Protein AF-A0A352CP64-F1 (afdb_monomer_lite)

Secondary structure (DSSP, 8-state):
-------------PPPTT--HHHIIIIISHHHHHHHHTTHHHHHHHTTS--S-----SS---SS------HHHHHHHHHHHTSTT--TTHHHHHHHTT--SHHHHHHHHHH--GGGHHHHHHHHHHHHHHHTT-THHHHHHHHTTHHHHHHHHHHHHHHHHHHHHHHHHHS--

Radius of gyration: 19.85 Å; chains: 1; bounding box: 76×29×59 Å

Foldseek 3Di:
DDDDPPPPPPPDDPDDPDDDLLCCLAPQCVVVLVQLLVCLVVLVVQAQPQQFDPPPDPDDDDVDDDGDHDPSLVVNLVSNVPGPLADPVLVVVCVVQVPDDPVSLVVCLVPDDSVCSNVLSSLVNCLSVVCVVVVVSSSVCSHNSVSNSSSVSSVVNSVVSVVVVVVCVVPPD

Structure (mmCIF, N/CA/C/O backbone):
data_AF-A0A352CP64-F1
#
_entry.id   AF-A0A352CP64-F1
#
loop_
_atom_site.group_PDB
_atom_site.id
_atom_site.type_symbol
_atom_site.label_atom_id
_atom_site.label_alt_id
_atom_site.label_comp_id
_atom_site.label_asym_id
_atom_site.label_entity_id
_atom_site.label_seq_id
_atom_site.pdbx_PDB_ins_code
_atom_site.Cartn_x
_atom_site.Cartn_y
_atom_site.Cartn_z
_atom_site.occupancy
_atom_site.B_iso_or_equiv
_atom_site.auth_seq_id
_atom_site.auth_comp_id
_atom_site.auth_asym_id
_atom_site.auth_atom_id
_atom_site.pdbx_PDB_model_num
ATOM 1 N N . MET A 1 1 ? 47.331 12.715 22.520 1.00 37.03 1 MET A N 1
ATOM 2 C CA . MET A 1 1 ? 46.412 11.614 22.879 1.00 37.03 1 MET A CA 1
ATOM 3 C C . MET A 1 1 ? 45.420 11.448 21.748 1.00 37.03 1 MET A C 1
ATOM 5 O O . MET A 1 1 ? 44.603 12.331 21.543 1.00 37.03 1 MET A O 1
ATOM 9 N N . ASN A 1 2 ? 45.577 10.384 20.965 1.00 38.72 2 ASN A N 1
ATOM 10 C CA . ASN A 1 2 ? 44.711 10.060 19.838 1.00 38.72 2 ASN A CA 1
ATOM 11 C C . ASN A 1 2 ? 43.813 8.905 20.298 1.00 38.72 2 ASN A C 1
ATOM 13 O O . ASN A 1 2 ? 44.332 7.833 20.597 1.00 38.72 2 ASN A O 1
ATOM 17 N N . CYS A 1 3 ? 42.512 9.149 20.452 1.00 30.36 3 CYS A N 1
ATOM 18 C CA . CYS A 1 3 ? 41.539 8.130 20.841 1.00 30.36 3 CYS A CA 1
ATOM 19 C C . CYS A 1 3 ? 40.663 7.844 19.611 1.00 30.36 3 CYS A C 1
ATOM 21 O O . CYS A 1 3 ? 39.996 8.771 19.141 1.00 30.36 3 CYS A O 1
ATOM 23 N N . PRO A 1 4 ? 40.698 6.630 19.033 1.00 42.88 4 PRO A N 1
ATOM 24 C CA . PRO A 1 4 ? 39.938 6.325 17.834 1.00 42.88 4 PRO A CA 1
ATOM 25 C C . PRO A 1 4 ? 38.472 6.134 18.222 1.00 42.88 4 PRO A C 1
ATOM 27 O O . PRO A 1 4 ? 38.127 5.266 19.021 1.00 42.88 4 PRO A O 1
ATOM 30 N N . ALA A 1 5 ? 37.595 6.970 17.672 1.00 37.53 5 ALA A N 1
ATOM 31 C CA . ALA A 1 5 ? 36.160 6.775 17.781 1.00 37.53 5 ALA A CA 1
ATOM 32 C C . ALA A 1 5 ? 35.744 5.611 16.868 1.00 37.53 5 ALA A C 1
ATOM 34 O O . ALA A 1 5 ? 35.370 5.817 15.715 1.00 37.53 5 ALA A O 1
ATOM 35 N N . GLU A 1 6 ? 35.785 4.387 17.392 1.00 42.53 6 GLU A N 1
ATOM 36 C CA . GLU A 1 6 ? 35.017 3.264 16.853 1.00 42.53 6 GLU A CA 1
ATOM 37 C C . GLU A 1 6 ? 33.528 3.533 17.099 1.00 42.53 6 GLU A C 1
ATOM 39 O O . GLU A 1 6 ? 32.907 3.059 18.047 1.00 42.53 6 GLU A O 1
ATOM 44 N N . ARG A 1 7 ? 32.937 4.363 16.237 1.00 33.53 7 ARG A N 1
ATOM 45 C CA . ARG A 1 7 ? 31.489 4.457 16.103 1.00 33.53 7 ARG A CA 1
ATOM 46 C C . ARG A 1 7 ? 31.099 3.449 15.032 1.00 33.53 7 ARG A C 1
ATOM 48 O O . ARG A 1 7 ? 31.146 3.755 13.844 1.00 33.53 7 ARG A O 1
ATOM 55 N N . SER A 1 8 ? 30.747 2.239 15.464 1.00 31.33 8 SER A N 1
ATOM 56 C CA . SER A 1 8 ? 30.099 1.232 14.626 1.00 31.33 8 SER A CA 1
ATOM 57 C C . SER A 1 8 ? 28.759 1.789 14.137 1.00 31.33 8 SER A C 1
ATOM 59 O O . SER A 1 8 ? 27.714 1.633 14.773 1.00 31.33 8 SER A O 1
ATOM 61 N N . VAL A 1 9 ? 28.790 2.512 13.023 1.00 34.19 9 VAL A N 1
ATOM 62 C CA . VAL A 1 9 ? 27.591 2.858 12.276 1.00 34.19 9 VAL A CA 1
ATOM 63 C C . VAL A 1 9 ? 27.233 1.605 11.494 1.00 34.19 9 VAL A C 1
ATOM 65 O O . VAL A 1 9 ? 27.799 1.338 10.438 1.00 34.19 9 VAL A O 1
ATOM 68 N N . TYR A 1 10 ? 26.321 0.808 12.050 1.00 37.84 10 TYR A N 1
ATOM 69 C CA . TYR A 1 10 ? 25.586 -0.191 11.286 1.00 37.84 10 TYR A CA 1
ATOM 70 C C . TYR A 1 10 ? 24.783 0.555 10.211 1.00 37.84 10 TYR A C 1
ATOM 72 O O . TYR A 1 10 ? 23.643 0.962 10.424 1.00 37.84 10 TYR A O 1
ATOM 80 N N . MET A 1 11 ? 25.427 0.790 9.066 1.00 34.34 11 MET A N 1
ATOM 81 C CA . MET A 1 11 ? 24.787 1.138 7.803 1.00 34.34 11 MET A CA 1
ATOM 82 C C . MET A 1 11 ? 24.040 -0.097 7.300 1.00 34.34 11 MET A C 1
ATOM 84 O O . MET A 1 11 ? 24.536 -0.846 6.463 1.00 34.34 11 MET A O 1
ATOM 88 N N . GLY A 1 12 ? 22.858 -0.337 7.862 1.00 36.91 12 GLY A N 1
ATOM 89 C CA . GLY A 1 12 ? 21.883 -1.245 7.276 1.00 36.91 12 GLY A CA 1
ATOM 90 C C . GLY A 1 12 ? 21.265 -0.585 6.046 1.00 36.91 12 GLY A C 1
ATOM 91 O O . GLY A 1 12 ? 20.404 0.276 6.190 1.00 36.91 12 GLY A O 1
ATOM 92 N N . GLU A 1 13 ? 21.753 -0.992 4.874 1.00 40.69 13 GLU A N 1
ATOM 93 C CA . GLU A 1 13 ? 21.148 -0.832 3.543 1.00 40.69 13 GLU A CA 1
ATOM 94 C C . GLU A 1 13 ? 20.937 0.615 3.059 1.00 40.69 13 GLU A C 1
ATOM 96 O O . GLU A 1 13 ? 19.824 1.120 2.905 1.00 40.69 13 GLU A O 1
ATOM 101 N N . ILE A 1 14 ? 22.051 1.265 2.708 1.00 41.00 14 ILE A N 1
ATOM 102 C CA . ILE A 1 14 ? 22.036 2.277 1.646 1.00 41.00 14 ILE A CA 1
ATOM 103 C C . ILE A 1 14 ? 21.621 1.553 0.361 1.00 41.00 14 ILE A C 1
ATOM 105 O O . ILE A 1 14 ? 22.318 0.648 -0.090 1.00 41.00 14 ILE A O 1
ATOM 109 N N . THR A 1 15 ? 20.483 1.935 -0.214 1.00 39.19 15 THR A N 1
ATOM 110 C CA . THR A 1 15 ? 20.045 1.454 -1.528 1.00 39.19 15 THR A CA 1
ATOM 111 C C . THR A 1 15 ? 21.111 1.767 -2.564 1.00 39.19 15 THR A C 1
ATOM 113 O O . THR A 1 15 ? 21.425 2.936 -2.792 1.00 39.19 15 THR A O 1
ATOM 116 N N . TYR A 1 16 ? 21.672 0.717 -3.157 1.00 42.12 16 TYR A N 1
ATOM 117 C CA . TYR A 1 16 ? 22.663 0.818 -4.212 1.00 42.12 16 TYR A CA 1
ATOM 118 C C . TYR A 1 16 ? 22.037 1.493 -5.436 1.00 42.12 16 TYR A C 1
ATOM 120 O O . TYR A 1 16 ? 21.046 1.014 -5.990 1.00 42.12 16 TYR A O 1
ATOM 128 N N . GLU A 1 17 ? 22.650 2.585 -5.893 1.00 41.34 17 GLU A N 1
ATOM 129 C CA . GLU A 1 17 ? 22.619 2.940 -7.310 1.00 41.34 17 GLU A CA 1
ATOM 130 C C . GLU A 1 17 ? 23.128 1.713 -8.088 1.00 41.34 17 GLU A C 1
ATOM 132 O O . GLU A 1 17 ? 24.327 1.443 -8.112 1.00 41.34 17 GLU A O 1
ATOM 137 N N . GLY A 1 18 ? 22.214 0.892 -8.617 1.00 48.25 18 GLY A N 1
ATOM 138 C CA . GLY A 1 18 ? 22.576 -0.359 -9.292 1.00 48.25 18 GLY A CA 1
ATOM 139 C C . GLY A 1 18 ? 21.587 -1.521 -9.175 1.00 48.25 18 GLY A C 1
ATOM 140 O O . GLY A 1 18 ? 21.790 -2.525 -9.854 1.00 48.25 18 GLY A O 1
ATOM 141 N N . GLU A 1 19 ? 20.518 -1.434 -8.375 1.00 56.19 19 GLU A N 1
ATOM 142 C CA . GLU A 1 19 ? 19.508 -2.504 -8.365 1.00 56.19 19 GLU A CA 1
ATOM 143 C C . GLU A 1 19 ? 18.635 -2.479 -9.629 1.00 56.19 19 GLU A C 1
ATOM 145 O O . GLU A 1 19 ? 18.056 -1.459 -10.012 1.00 56.19 19 GLU A O 1
ATOM 150 N N . ASN A 1 20 ? 18.506 -3.636 -10.280 1.00 76.19 20 ASN A N 1
ATOM 151 C CA . ASN A 1 20 ? 17.609 -3.797 -11.411 1.00 76.19 20 ASN A CA 1
ATOM 152 C C . ASN A 1 20 ? 16.160 -3.883 -10.905 1.00 76.19 20 ASN A C 1
ATOM 154 O O . ASN A 1 20 ? 15.676 -4.954 -10.540 1.00 76.19 20 ASN A O 1
ATOM 158 N N . TYR A 1 21 ? 15.439 -2.760 -10.917 1.00 78.88 21 TYR A N 1
ATOM 159 C CA . TYR A 1 21 ? 14.035 -2.694 -10.487 1.00 78.88 21 TYR A CA 1
ATOM 160 C C . TYR A 1 21 ? 13.128 -3.718 -11.189 1.00 78.88 21 TYR A C 1
ATOM 162 O O . TYR A 1 21 ? 12.141 -4.178 -10.611 1.00 78.88 21 TYR A O 1
ATOM 170 N N . THR A 1 22 ? 13.475 -4.126 -12.416 1.00 81.44 22 THR A N 1
ATOM 171 C CA . THR A 1 22 ? 12.746 -5.186 -13.126 1.00 81.44 22 THR A CA 1
ATOM 172 C C . THR A 1 22 ? 12.924 -6.545 -12.451 1.00 81.44 22 THR A C 1
ATOM 174 O O . THR A 1 22 ? 11.972 -7.316 -12.354 1.00 81.44 22 THR A O 1
ATOM 177 N N . GLU A 1 23 ? 14.122 -6.842 -11.950 1.00 83.06 23 GLU A N 1
ATOM 178 C CA . GLU A 1 23 ? 14.436 -8.071 -11.225 1.00 83.06 23 GLU A CA 1
ATOM 179 C C . GLU A 1 23 ? 13.793 -8.074 -9.841 1.00 83.06 23 GLU A C 1
ATOM 181 O O . GLU A 1 23 ? 13.176 -9.066 -9.461 1.00 83.06 23 GLU A O 1
ATOM 186 N N . LEU A 1 24 ? 13.815 -6.940 -9.134 1.00 85.25 24 LEU A N 1
ATOM 187 C CA . LEU A 1 24 ? 13.094 -6.797 -7.869 1.00 85.25 24 LEU A CA 1
ATOM 188 C C . LEU A 1 24 ? 11.609 -7.147 -8.028 1.00 85.25 24 LEU A C 1
ATOM 190 O O . LEU A 1 24 ? 11.085 -7.966 -7.278 1.00 85.25 24 LEU A O 1
ATOM 194 N N . LEU A 1 25 ? 10.934 -6.581 -9.031 1.00 85.31 25 LEU A N 1
ATOM 195 C CA . LEU A 1 25 ? 9.508 -6.825 -9.261 1.00 85.31 25 LEU A CA 1
ATOM 196 C C . LEU A 1 25 ? 9.199 -8.251 -9.734 1.00 85.31 25 LEU A C 1
ATOM 198 O O . LEU A 1 25 ? 8.166 -8.797 -9.356 1.00 85.31 25 LEU A O 1
ATOM 202 N N . THR A 1 26 ? 10.056 -8.850 -10.565 1.00 83.38 26 THR A N 1
ATOM 203 C CA . THR A 1 26 ? 9.774 -10.158 -11.192 1.00 83.38 26 THR A CA 1
ATOM 204 C C . THR A 1 26 ? 10.311 -11.362 -10.431 1.00 83.38 26 THR A C 1
ATOM 206 O O . THR A 1 26 ? 9.764 -12.450 -10.589 1.00 83.38 26 THR A O 1
ATOM 209 N N . VAL A 1 27 ? 11.353 -11.185 -9.620 1.00 86.75 27 VAL A N 1
ATOM 210 C CA . VAL A 1 27 ? 12.014 -12.268 -8.883 1.00 86.75 27 VAL A CA 1
ATOM 211 C C . VAL A 1 27 ? 11.726 -12.137 -7.397 1.00 86.75 27 VAL A C 1
ATOM 213 O O . VAL A 1 27 ? 11.138 -13.037 -6.808 1.00 86.75 27 VAL A O 1
ATOM 216 N N . LYS A 1 28 ? 12.090 -11.002 -6.790 1.00 89.88 28 LYS A N 1
ATOM 217 C CA . LYS A 1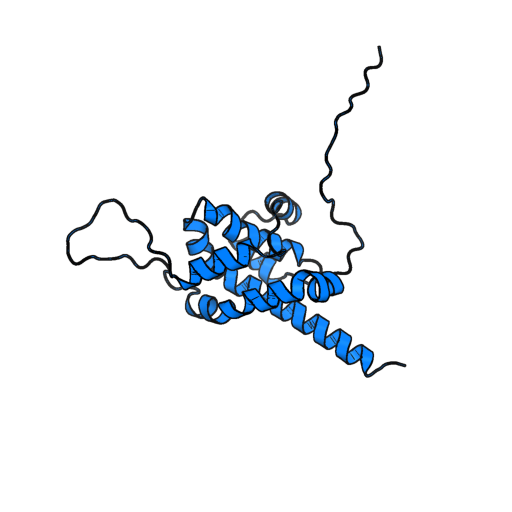 28 ? 12.013 -10.830 -5.332 1.00 89.88 28 LYS A CA 1
ATOM 218 C C . LYS A 1 28 ? 10.580 -10.636 -4.839 1.00 89.88 28 LYS A C 1
ATOM 220 O O . LYS A 1 28 ? 10.180 -11.253 -3.861 1.00 89.88 28 LYS A O 1
ATOM 225 N N . TYR A 1 29 ? 9.813 -9.785 -5.517 1.00 92.81 29 TYR A N 1
ATOM 226 C CA . TYR A 1 29 ? 8.498 -9.336 -5.053 1.00 92.81 29 TYR A CA 1
ATOM 227 C C . TYR A 1 29 ? 7.320 -9.952 -5.806 1.00 92.81 29 TYR A C 1
ATOM 229 O O . TYR A 1 29 ? 6.177 -9.707 -5.430 1.00 92.81 29 TYR A O 1
ATOM 237 N N . ALA A 1 30 ? 7.556 -10.745 -6.852 1.00 92.31 30 ALA A N 1
ATOM 238 C CA . ALA A 1 30 ? 6.487 -11.231 -7.724 1.00 92.31 30 ALA A CA 1
ATOM 239 C C . ALA A 1 30 ? 5.414 -12.026 -6.968 1.00 92.31 30 ALA A C 1
ATOM 241 O O . ALA A 1 30 ? 4.223 -11.749 -7.115 1.00 92.31 30 ALA A O 1
ATOM 242 N N . GLU A 1 31 ? 5.824 -12.988 -6.139 1.00 95.25 31 GLU A N 1
ATOM 243 C CA . GLU A 1 31 ? 4.887 -13.809 -5.367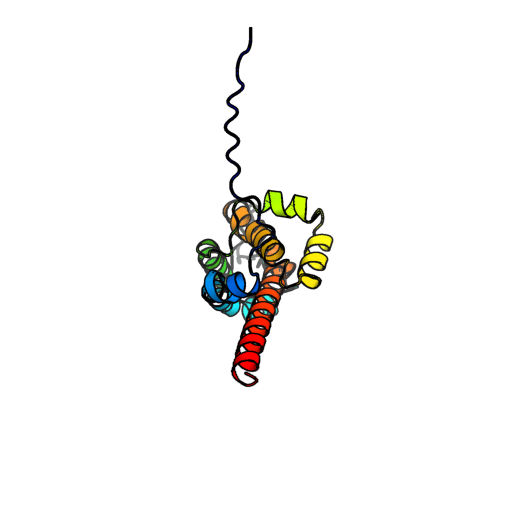 1.00 95.25 31 GLU A CA 1
ATOM 244 C C . GLU A 1 31 ? 4.079 -12.959 -4.380 1.00 95.25 31 GLU A C 1
ATOM 246 O O . GLU A 1 31 ? 2.854 -13.078 -4.317 1.00 95.25 31 GLU A O 1
ATOM 251 N N . ASP A 1 32 ? 4.744 -12.043 -3.677 1.00 96.06 32 ASP A N 1
ATOM 252 C CA . ASP A 1 32 ? 4.115 -11.149 -2.707 1.00 96.06 32 ASP A CA 1
ATOM 253 C C . ASP A 1 32 ? 3.116 -10.190 -3.370 1.00 96.06 32 ASP A C 1
ATOM 255 O O . ASP A 1 32 ? 1.994 -10.023 -2.882 1.00 96.06 32 ASP A O 1
ATOM 259 N N . ILE A 1 33 ? 3.475 -9.604 -4.519 1.00 95.50 33 ILE A N 1
ATOM 260 C CA . ILE A 1 33 ? 2.588 -8.735 -5.305 1.00 95.50 33 ILE A CA 1
ATOM 261 C C . ILE A 1 33 ? 1.346 -9.517 -5.736 1.00 95.50 33 ILE A C 1
ATOM 263 O O . ILE A 1 33 ? 0.222 -9.052 -5.537 1.00 95.50 33 ILE A O 1
ATOM 267 N N . LEU A 1 34 ? 1.515 -10.733 -6.261 1.00 95.50 34 LEU A N 1
ATOM 268 C CA . LEU A 1 34 ? 0.394 -11.579 -6.670 1.00 95.50 34 LEU A CA 1
ATOM 269 C C . LEU A 1 34 ? -0.462 -12.019 -5.473 1.00 95.50 34 LEU A C 1
ATOM 271 O O . LEU A 1 34 ? -1.692 -12.001 -5.566 1.00 95.50 34 LEU A O 1
ATOM 275 N N . LYS A 1 35 ? 0.150 -12.352 -4.329 1.00 96.06 35 LYS A N 1
ATOM 276 C CA . LYS A 1 35 ? -0.551 -12.695 -3.080 1.00 96.06 35 LYS A CA 1
ATOM 277 C C . LYS A 1 35 ? -1.440 -11.540 -2.619 1.00 96.06 35 LYS A C 1
ATOM 279 O O . LYS A 1 35 ? -2.614 -11.771 -2.324 1.00 96.06 35 LYS A O 1
ATOM 284 N N . LEU A 1 36 ? -0.916 -10.312 -2.595 1.00 96.56 36 LEU A N 1
ATOM 285 C CA . LEU A 1 36 ? -1.656 -9.138 -2.126 1.00 96.56 36 LEU A CA 1
ATOM 286 C C . LEU A 1 36 ? -2.635 -8.571 -3.165 1.00 96.56 36 LEU A C 1
ATOM 288 O O . LEU A 1 36 ? -3.667 -8.019 -2.785 1.00 96.56 36 LEU A O 1
ATOM 292 N N . SER A 1 37 ? -2.389 -8.765 -4.463 1.00 95.69 37 SER A N 1
ATOM 293 C CA . SER A 1 37 ? -3.282 -8.295 -5.536 1.00 95.69 37 SER A CA 1
ATOM 294 C C . SER A 1 37 ? -4.714 -8.841 -5.432 1.00 95.69 37 SER A C 1
ATOM 296 O O . SER A 1 37 ? -5.670 -8.189 -5.850 1.00 95.69 37 SER A O 1
ATOM 298 N N . LYS A 1 38 ? -4.896 -10.002 -4.789 1.00 96.00 38 LYS A N 1
ATOM 299 C CA . LYS A 1 38 ? -6.208 -10.625 -4.542 1.00 96.00 38 LYS A CA 1
ATOM 300 C C . LYS A 1 38 ? -7.154 -9.726 -3.738 1.00 96.00 38 LYS A C 1
ATOM 302 O O . LYS A 1 38 ? -8.369 -9.854 -3.862 1.00 96.00 38 LYS A O 1
ATOM 307 N N . TYR A 1 39 ? -6.606 -8.801 -2.948 1.00 95.38 39 TYR A N 1
ATOM 308 C CA . TYR A 1 39 ? -7.371 -7.869 -2.122 1.00 95.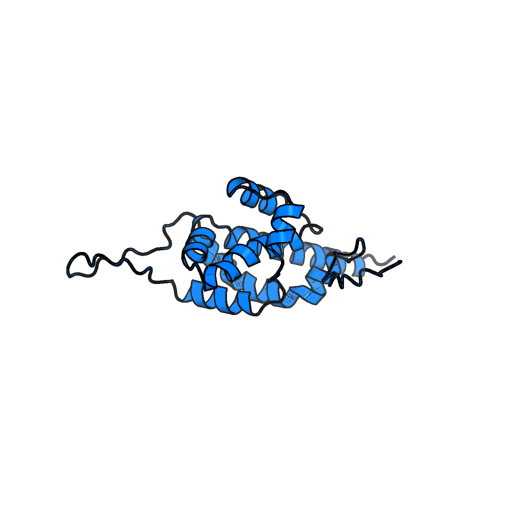38 39 TYR A CA 1
ATOM 309 C C . TYR A 1 39 ? -7.749 -6.570 -2.852 1.00 95.38 39 TYR A C 1
ATOM 311 O O . TYR A 1 39 ? -8.499 -5.772 -2.293 1.00 95.38 39 TYR A O 1
ATOM 319 N N . ILE A 1 40 ? -7.298 -6.348 -4.096 1.00 94.94 40 ILE A N 1
ATOM 320 C CA . ILE A 1 40 ? -7.580 -5.109 -4.848 1.00 94.94 40 ILE A CA 1
ATOM 321 C C . ILE A 1 40 ? -9.086 -4.846 -4.930 1.00 94.94 40 ILE A C 1
ATOM 323 O O . ILE A 1 40 ? -9.530 -3.779 -4.520 1.00 94.94 40 ILE A O 1
ATOM 327 N N . LYS A 1 41 ? -9.883 -5.839 -5.351 1.00 91.81 41 LYS A N 1
ATOM 328 C CA . LYS A 1 41 ? -11.350 -5.700 -5.455 1.00 91.81 41 LYS A CA 1
ATOM 329 C C . LYS A 1 41 ? -12.013 -5.368 -4.119 1.00 91.81 41 LYS A C 1
ATOM 331 O O . LYS A 1 41 ? -13.000 -4.640 -4.072 1.00 91.81 41 LYS A O 1
ATOM 336 N N . TYR A 1 42 ? -11.496 -5.919 -3.023 1.00 91.69 42 TYR A N 1
ATOM 337 C CA . TYR A 1 42 ? -11.998 -5.597 -1.690 1.00 91.69 42 TYR A CA 1
ATOM 338 C C . TYR A 1 42 ? -11.769 -4.112 -1.374 1.00 91.69 42 TYR A C 1
ATOM 340 O O . TYR A 1 42 ? -12.709 -3.413 -0.998 1.00 91.69 42 TYR A O 1
ATOM 348 N N . PHE A 1 43 ? -10.551 -3.612 -1.597 1.00 90.94 43 PHE A N 1
ATOM 349 C CA . PHE A 1 43 ? -10.218 -2.212 -1.336 1.00 90.94 43 PHE A CA 1
ATOM 350 C C . PHE A 1 43 ? -10.877 -1.235 -2.313 1.00 90.94 43 PHE A C 1
ATOM 352 O O . PHE A 1 43 ? -11.246 -0.142 -1.900 1.00 90.94 43 PHE A O 1
ATOM 359 N N . GLU A 1 44 ? -11.087 -1.626 -3.568 1.00 89.31 44 GLU A N 1
ATOM 360 C CA . GLU A 1 44 ? -11.849 -0.853 -4.555 1.00 89.31 44 GLU A CA 1
ATOM 361 C C . GLU A 1 44 ? -13.279 -0.592 -4.060 1.00 89.31 44 GLU A C 1
ATOM 363 O O . GLU A 1 44 ? -13.741 0.546 -4.035 1.00 89.31 44 GLU A O 1
ATOM 368 N N . ASN A 1 45 ? -13.949 -1.634 -3.558 1.00 84.69 45 ASN A N 1
ATOM 369 C CA . ASN A 1 45 ? -15.324 -1.550 -3.064 1.00 84.69 45 ASN A CA 1
ATOM 370 C C . ASN A 1 45 ? -15.482 -0.752 -1.762 1.00 84.69 45 ASN A C 1
ATOM 372 O O . ASN A 1 45 ? -16.596 -0.304 -1.456 1.00 84.69 45 ASN A O 1
ATOM 376 N N . LYS A 1 46 ? -14.404 -0.639 -0.977 1.00 81.19 46 LYS A N 1
ATOM 377 C CA . LYS A 1 46 ? -14.361 0.037 0.329 1.00 81.19 46 LYS A CA 1
ATOM 378 C C . LYS A 1 46 ? -13.794 1.458 0.257 1.00 81.19 46 LYS A C 1
ATOM 380 O O . LYS A 1 46 ? -14.006 2.230 1.184 1.00 81.19 46 LYS A O 1
ATOM 385 N N . LYS A 1 47 ? -13.107 1.822 -0.828 1.00 72.50 47 LYS A N 1
ATOM 386 C CA . LYS A 1 47 ? -12.550 3.163 -1.034 1.00 72.50 47 LYS A CA 1
ATOM 387 C C . LYS A 1 47 ? -13.658 4.219 -0.964 1.00 72.50 47 LYS A C 1
ATOM 389 O O . LYS A 1 47 ? -14.659 4.116 -1.669 1.00 72.50 47 LYS A O 1
ATOM 394 N N . GLY A 1 48 ? -13.474 5.235 -0.119 1.00 59.59 48 GLY A N 1
ATOM 395 C CA . GLY A 1 48 ? -14.445 6.322 0.056 1.00 59.59 48 GLY A CA 1
ATOM 396 C C . GLY A 1 48 ? -15.743 5.946 0.784 1.00 59.59 48 GLY A C 1
ATOM 397 O O . GLY A 1 48 ? -16.662 6.759 0.808 1.00 59.59 48 GLY A O 1
ATOM 398 N N . LYS A 1 49 ? -15.837 4.744 1.367 1.00 58.88 49 LYS A N 1
ATOM 399 C CA . LYS A 1 49 ? -16.900 4.366 2.310 1.00 58.88 49 LYS A CA 1
ATOM 400 C C . LYS A 1 49 ? -16.319 4.345 3.717 1.00 58.88 49 LYS A C 1
ATOM 402 O O . LYS A 1 49 ? -15.171 3.945 3.859 1.00 58.88 49 LYS A O 1
ATOM 407 N N . ASP A 1 50 ? -17.106 4.730 4.716 1.00 50.25 50 ASP A N 1
ATOM 408 C CA . ASP A 1 50 ? -16.757 4.561 6.132 1.00 50.25 50 ASP A CA 1
ATOM 409 C C . ASP A 1 50 ? -16.494 3.065 6.389 1.00 50.25 50 ASP A C 1
ATOM 411 O O . ASP A 1 50 ? -17.344 2.212 6.102 1.00 50.25 50 ASP A O 1
ATOM 415 N N . VAL A 1 51 ? -15.273 2.707 6.792 1.00 51.03 51 VAL A N 1
ATOM 416 C CA . VAL A 1 51 ? -14.864 1.295 6.966 1.00 51.03 51 VAL A CA 1
ATOM 417 C C . VAL A 1 51 ? -15.129 0.846 8.402 1.00 51.03 51 VAL A C 1
ATOM 419 O O . VAL A 1 51 ? -15.210 -0.357 8.671 1.00 51.03 51 VAL A O 1
ATOM 422 N N . ALA A 1 52 ? -15.320 1.799 9.314 1.00 43.22 52 ALA A N 1
ATOM 423 C CA . ALA A 1 52 ? -15.837 1.554 10.644 1.00 43.22 52 ALA A CA 1
ATOM 424 C C . ALA A 1 52 ? -17.367 1.441 10.583 1.00 43.22 52 ALA A C 1
ATOM 426 O O . ALA A 1 52 ? -18.080 2.429 10.450 1.00 43.22 52 ALA A O 1
ATOM 427 N N . ASN A 1 53 ? -17.895 0.223 10.710 1.00 44.62 53 ASN A N 1
ATOM 428 C CA . ASN A 1 53 ? -19.299 0.088 11.082 1.00 44.62 53 ASN A CA 1
ATOM 429 C C . ASN A 1 53 ? -19.427 0.541 12.544 1.00 44.62 53 ASN A C 1
ATOM 431 O O . ASN A 1 53 ? -18.897 -0.126 13.437 1.00 44.62 53 ASN A O 1
ATOM 435 N N . GLU A 1 54 ? -20.117 1.654 12.795 1.00 38.53 54 GLU A N 1
ATOM 436 C CA . GLU A 1 54 ? -20.687 1.923 14.114 1.00 38.53 54 GLU A CA 1
ATOM 437 C C . GLU A 1 54 ? -21.659 0.784 14.435 1.00 38.53 54 GLU A C 1
ATOM 439 O O . GLU A 1 54 ? -22.687 0.606 13.783 1.00 38.53 54 GLU A O 1
ATOM 444 N N . TYR A 1 55 ? -21.302 -0.050 15.410 1.00 39.00 55 TYR A N 1
ATOM 445 C CA . TYR A 1 55 ? -22.215 -1.056 15.932 1.00 39.00 55 TYR A CA 1
ATOM 446 C C . TYR A 1 55 ? -23.217 -0.334 16.841 1.00 39.00 55 TYR A C 1
ATOM 448 O O . TYR A 1 55 ? -22.967 -0.152 18.032 1.00 39.00 55 TYR A O 1
ATOM 456 N N . GLU A 1 56 ? -24.354 0.096 16.294 1.00 35.44 56 GLU A N 1
ATOM 457 C CA . GLU A 1 56 ? -25.530 0.396 17.111 1.00 35.44 56 GLU A CA 1
ATOM 458 C C . GLU A 1 56 ? -26.115 -0.938 17.588 1.00 35.44 56 GLU A C 1
ATOM 460 O O . GLU A 1 56 ? -26.971 -1.547 16.951 1.00 35.44 56 GLU A O 1
ATOM 465 N N . GLY A 1 57 ? -25.592 -1.449 18.703 1.00 40.06 57 GLY A N 1
ATOM 466 C CA . GLY A 1 57 ? -26.271 -2.517 19.425 1.00 40.06 57 GLY A CA 1
ATOM 467 C C . GLY A 1 57 ? -27.655 -2.031 19.862 1.00 40.06 57 GLY A C 1
ATOM 468 O O . GLY A 1 57 ? -27.791 -0.903 20.332 1.00 40.06 57 GLY A O 1
ATOM 469 N N . GLU A 1 58 ? -28.666 -2.900 19.779 1.00 49.88 58 GLU A N 1
ATOM 470 C CA . GLU A 1 58 ? -30.045 -2.655 20.247 1.00 49.88 58 GLU A CA 1
ATOM 471 C C . GLU A 1 58 ? -30.161 -2.254 21.736 1.00 49.88 58 GLU A C 1
ATOM 473 O O . GLU A 1 58 ? -31.260 -2.019 22.234 1.00 49.88 58 GLU A O 1
ATOM 478 N N . GLN A 1 59 ? -29.054 -2.134 22.472 1.00 42.22 59 GLN A N 1
ATOM 479 C CA . GLN A 1 59 ? -29.033 -1.633 23.839 1.00 42.22 59 GLN A CA 1
ATOM 480 C C . GLN A 1 59 ? -27.898 -0.629 24.052 1.00 42.22 59 GLN A C 1
ATOM 482 O O . GLN A 1 59 ? -26.760 -1.001 24.310 1.00 42.22 59 GLN A O 1
ATOM 487 N N . GLY A 1 60 ? -28.257 0.657 23.988 1.00 39.00 60 GLY A N 1
ATOM 488 C CA . GLY A 1 60 ? -27.678 1.730 24.800 1.00 39.00 60 GLY A CA 1
ATOM 489 C C . GLY A 1 60 ? -26.172 1.981 24.674 1.00 39.00 60 GLY A C 1
ATOM 490 O O . GLY A 1 60 ? -25.380 1.348 25.359 1.00 39.00 60 GLY A O 1
ATOM 491 N N . LYS A 1 61 ? -25.819 3.014 23.895 1.00 45.50 61 LYS A N 1
ATOM 492 C CA . LYS A 1 61 ? -24.595 3.846 23.963 1.00 45.50 61 LYS A CA 1
ATOM 493 C C . LYS A 1 61 ? -23.558 3.395 25.010 1.00 45.50 61 LYS A C 1
ATOM 495 O O . LYS A 1 61 ? -23.485 3.963 26.101 1.00 45.50 61 LYS A O 1
ATOM 500 N N . SER A 1 62 ? -22.718 2.417 24.672 1.00 35.72 62 SER A N 1
ATOM 501 C CA . SER A 1 62 ? -21.526 2.128 25.469 1.00 35.72 62 SER A CA 1
ATOM 502 C C . SER A 1 62 ? -20.466 3.186 25.163 1.00 35.72 62 SER A C 1
ATOM 504 O O . SER A 1 62 ? -20.034 3.316 24.023 1.00 35.72 62 SER A O 1
ATOM 506 N N . SER A 1 63 ? -20.025 3.932 26.174 1.00 39.88 63 SER A N 1
ATOM 507 C CA . SER A 1 63 ? -19.067 5.051 26.101 1.00 39.88 63 SER A CA 1
ATOM 508 C C . SER A 1 63 ? -17.617 4.669 25.735 1.00 39.88 63 SER A C 1
ATOM 510 O O . SER A 1 63 ? -16.691 5.444 25.967 1.00 39.88 63 SER A O 1
ATOM 512 N N . LEU A 1 64 ? -17.408 3.487 25.154 1.00 39.12 64 LEU A N 1
ATOM 513 C CA . LEU A 1 64 ? -16.127 2.952 24.698 1.00 39.12 64 LEU A CA 1
ATOM 514 C C . LEU A 1 64 ? -16.339 2.315 23.315 1.00 39.12 64 LEU A C 1
ATOM 516 O O . LEU A 1 64 ? -16.650 1.131 23.205 1.00 39.12 64 LEU A O 1
ATOM 520 N N . ASN A 1 65 ? -16.204 3.117 22.255 1.00 41.78 65 ASN A N 1
ATOM 521 C CA . ASN A 1 65 ? -16.323 2.652 20.871 1.00 41.78 65 ASN A CA 1
ATOM 522 C C . ASN A 1 65 ? -15.077 1.840 20.486 1.00 41.78 65 ASN A C 1
ATOM 524 O O . ASN A 1 65 ? -14.026 2.406 20.184 1.00 41.78 65 ASN A O 1
ATOM 528 N N . PHE A 1 66 ? -15.185 0.510 20.489 1.00 45.31 66 PHE A N 1
ATOM 529 C CA . PHE A 1 66 ? -14.160 -0.368 19.925 1.00 45.31 66 PHE A CA 1
ATOM 530 C C . PHE A 1 66 ? -14.452 -0.606 18.435 1.00 45.31 66 PHE A C 1
ATOM 532 O O . PHE A 1 66 ? -15.510 -1.146 18.112 1.00 45.31 66 PHE A O 1
ATOM 539 N N . PRO A 1 67 ? -13.549 -0.236 17.508 1.00 57.03 67 PRO A N 1
ATOM 540 C CA . PRO A 1 67 ? -13.751 -0.498 16.086 1.00 57.03 67 PRO A CA 1
ATOM 541 C C . PRO A 1 67 ? -13.729 -2.008 15.811 1.00 57.03 67 PRO A C 1
ATOM 543 O O . PRO A 1 67 ? -12.736 -2.689 16.077 1.00 57.03 67 PRO A O 1
ATOM 546 N N . VAL A 1 68 ? -14.819 -2.539 15.254 1.00 62.72 68 VAL A N 1
ATOM 547 C CA . VAL A 1 68 ? -14.886 -3.930 14.785 1.00 62.72 68 VAL A CA 1
ATOM 548 C C . VAL A 1 68 ? -14.316 -3.991 13.368 1.00 62.72 68 VAL A C 1
ATOM 550 O O . VAL A 1 68 ? -14.901 -3.454 12.429 1.00 62.72 68 VAL A O 1
ATOM 553 N N . TYR A 1 69 ? -13.160 -4.636 13.208 1.00 70.56 69 TYR A N 1
ATOM 554 C CA . TYR A 1 69 ? -12.491 -4.759 11.910 1.00 70.56 69 TYR A CA 1
ATOM 555 C C . TYR A 1 69 ? -13.129 -5.833 11.027 1.00 70.56 69 TYR A C 1
ATOM 557 O O . TYR A 1 69 ? -13.429 -6.935 11.487 1.00 70.56 69 TYR A O 1
ATOM 565 N N . ASP A 1 70 ? -13.246 -5.540 9.730 1.00 80.88 70 ASP A N 1
ATOM 566 C CA . ASP A 1 70 ? -13.604 -6.532 8.715 1.00 80.88 70 ASP A CA 1
ATOM 567 C C . ASP A 1 70 ? -12.587 -7.689 8.726 1.00 80.88 70 ASP A C 1
ATOM 569 O O . ASP A 1 70 ? -11.369 -7.478 8.683 1.00 80.88 70 ASP A O 1
ATOM 573 N N . SER A 1 71 ? -13.083 -8.927 8.761 1.00 87.00 71 SER A N 1
ATOM 574 C CA . SER A 1 71 ? -12.255 -10.138 8.706 1.00 87.00 71 SER A CA 1
ATOM 575 C C . SER A 1 71 ? -11.291 -10.153 7.509 1.00 87.00 71 SER A C 1
ATOM 577 O O . SER A 1 71 ? -10.159 -10.623 7.632 1.00 87.00 71 SER A O 1
ATOM 579 N N . THR A 1 72 ? -11.697 -9.560 6.381 1.00 90.38 72 THR A N 1
ATOM 580 C CA . THR A 1 72 ? -10.896 -9.449 5.156 1.00 90.38 72 THR A CA 1
ATOM 581 C C . THR A 1 72 ? -9.727 -8.482 5.332 1.00 90.38 72 THR A C 1
ATOM 583 O O . THR A 1 72 ? -8.618 -8.762 4.876 1.00 90.38 72 THR A O 1
ATOM 586 N N . LEU A 1 73 ? -9.942 -7.369 6.044 1.00 90.38 73 LEU A N 1
ATOM 587 C CA . LEU A 1 73 ? -8.889 -6.405 6.369 1.00 90.38 73 LEU A CA 1
ATOM 588 C C . LEU A 1 73 ? -7.834 -7.039 7.280 1.00 90.38 73 LEU A C 1
ATOM 590 O O . LEU A 1 73 ? -6.642 -6.884 7.035 1.00 90.38 73 LEU A O 1
ATOM 594 N N . LEU A 1 74 ? -8.258 -7.803 8.290 1.00 91.00 74 LEU A N 1
ATOM 595 C CA . LEU A 1 74 ? -7.336 -8.525 9.172 1.00 91.00 74 LEU A CA 1
ATOM 596 C C . LEU A 1 74 ? -6.557 -9.620 8.433 1.00 91.00 74 LEU A C 1
ATOM 598 O O . LEU A 1 74 ? -5.372 -9.825 8.698 1.00 91.00 74 LEU A O 1
ATOM 602 N N . ALA A 1 75 ? -7.199 -10.329 7.501 1.00 93.94 75 ALA A N 1
ATOM 603 C CA . ALA A 1 75 ? -6.519 -11.301 6.649 1.00 93.94 75 ALA A CA 1
ATOM 604 C C . ALA A 1 75 ? -5.459 -10.622 5.768 1.00 93.94 75 ALA A C 1
ATOM 606 O O . ALA A 1 75 ? -4.327 -11.104 5.689 1.00 93.94 75 ALA A O 1
ATOM 607 N N . PHE A 1 76 ? -5.790 -9.468 5.180 1.00 95.25 76 PHE A N 1
ATOM 608 C CA . PHE A 1 76 ? -4.846 -8.663 4.413 1.00 95.25 76 PHE A CA 1
ATOM 609 C C . PHE A 1 76 ? -3.656 -8.200 5.257 1.00 95.25 76 PHE A C 1
ATOM 611 O O . PHE A 1 76 ? -2.520 -8.388 4.836 1.00 95.25 76 PHE A O 1
ATOM 618 N N . THR A 1 77 ? -3.874 -7.620 6.442 1.00 93.50 77 THR A N 1
ATOM 619 C CA . THR A 1 77 ? -2.775 -7.060 7.252 1.00 93.50 77 THR A CA 1
ATOM 620 C C . THR A 1 77 ? -1.829 -8.138 7.768 1.00 93.50 77 THR A C 1
ATOM 622 O O . THR A 1 77 ? -0.617 -7.916 7.806 1.00 93.50 77 THR A O 1
ATOM 625 N N . ARG A 1 78 ? -2.354 -9.325 8.098 1.00 93.44 78 ARG A N 1
ATOM 626 C CA . ARG A 1 78 ? -1.540 -10.510 8.403 1.00 93.44 78 ARG A CA 1
ATOM 627 C C . ARG A 1 78 ? -0.733 -10.948 7.187 1.00 93.44 78 ARG A C 1
ATOM 629 O O . ARG A 1 78 ? 0.487 -11.013 7.274 1.00 93.44 78 ARG A O 1
ATOM 636 N N . ALA A 1 79 ? -1.397 -11.154 6.047 1.00 95.56 79 ALA A N 1
ATOM 637 C CA . ALA A 1 79 ? -0.743 -11.586 4.816 1.00 95.56 79 ALA A CA 1
ATOM 638 C C . ALA A 1 79 ? 0.347 -10.605 4.364 1.00 95.56 79 ALA A C 1
ATOM 640 O O . ALA A 1 79 ? 1.446 -11.043 4.046 1.00 95.56 79 ALA A O 1
ATOM 641 N N . ALA A 1 80 ? 0.060 -9.300 4.372 1.00 95.38 80 ALA A N 1
ATOM 642 C CA . ALA A 1 80 ? 1.006 -8.235 4.046 1.00 95.38 80 ALA A CA 1
ATOM 643 C C . ALA A 1 80 ? 2.178 -8.215 5.028 1.00 95.38 80 ALA A C 1
ATOM 645 O O . ALA A 1 80 ? 3.323 -8.083 4.613 1.00 95.38 80 ALA A O 1
ATOM 646 N N . GLY A 1 81 ? 1.905 -8.420 6.316 1.00 93.62 81 GLY A N 1
ATOM 647 C CA . GLY A 1 81 ? 2.912 -8.460 7.367 1.00 93.62 81 GLY A CA 1
ATOM 648 C C . GLY A 1 81 ? 3.960 -9.571 7.248 1.00 93.62 81 GLY A C 1
ATOM 649 O O . GLY A 1 81 ? 4.999 -9.452 7.895 1.00 93.62 81 GLY A O 1
ATOM 650 N N . GLU A 1 82 ? 3.686 -10.611 6.462 1.00 93.81 82 GLU A N 1
ATOM 651 C CA . GLU A 1 82 ? 4.593 -11.730 6.167 1.00 93.81 82 GLU A CA 1
ATOM 652 C C . GLU A 1 82 ? 5.387 -11.531 4.866 1.00 93.81 82 GLU A C 1
ATOM 654 O O . GLU A 1 82 ? 6.294 -12.307 4.581 1.00 93.81 82 GLU A O 1
ATOM 659 N N . THR A 1 83 ? 5.036 -10.526 4.056 1.00 94.88 83 THR A N 1
ATOM 660 C CA . THR A 1 83 ? 5.673 -10.289 2.752 1.00 94.88 83 THR A CA 1
ATOM 661 C C . THR A 1 83 ? 6.992 -9.533 2.872 1.00 94.88 83 THR A C 1
ATOM 663 O O . THR A 1 83 ? 7.189 -8.713 3.772 1.00 94.88 83 THR A O 1
ATOM 666 N N . SER A 1 84 ? 7.859 -9.712 1.877 1.00 93.00 84 SER A N 1
ATOM 667 C CA . SER A 1 84 ? 9.090 -8.930 1.699 1.00 93.00 84 SER A CA 1
ATOM 668 C C . SER A 1 84 ? 8.838 -7.492 1.204 1.00 93.00 84 SER A C 1
ATOM 670 O O . SER A 1 84 ? 9.754 -6.660 1.154 1.00 93.00 84 SER A O 1
ATOM 672 N N . LEU A 1 85 ? 7.581 -7.165 0.877 1.00 93.75 85 LEU A N 1
ATOM 673 C CA . LEU A 1 85 ? 7.141 -5.804 0.565 1.00 93.75 85 LEU A CA 1
ATOM 674 C C . LEU A 1 85 ? 7.150 -4.889 1.796 1.00 93.75 85 LEU A C 1
ATOM 676 O O . LEU A 1 85 ? 7.155 -3.672 1.622 1.00 93.75 85 LEU A O 1
ATOM 680 N N . MET A 1 86 ? 7.175 -5.444 3.012 1.00 95.56 86 MET A N 1
ATOM 681 C CA . MET A 1 86 ? 7.303 -4.653 4.233 1.00 95.56 86 MET A CA 1
ATOM 682 C C . MET A 1 86 ? 8.753 -4.210 4.441 1.00 95.56 86 MET A C 1
ATOM 684 O O . MET A 1 86 ? 9.660 -5.031 4.545 1.00 95.56 86 MET A O 1
ATOM 688 N N . ASP A 1 87 ? 8.960 -2.903 4.539 1.00 92.44 87 ASP A N 1
ATOM 689 C CA . ASP A 1 87 ? 10.228 -2.265 4.866 1.00 92.44 87 ASP A CA 1
ATOM 690 C C . ASP A 1 87 ? 10.175 -1.736 6.312 1.00 92.44 87 ASP A C 1
ATOM 692 O O . ASP A 1 87 ? 9.448 -0.775 6.583 1.00 92.44 87 ASP A O 1
ATOM 696 N N . PRO A 1 88 ? 10.937 -2.318 7.258 1.00 89.56 88 PRO A N 1
ATOM 697 C CA . PRO A 1 88 ? 11.041 -1.805 8.625 1.00 89.56 88 PRO A CA 1
ATOM 698 C C . PRO A 1 88 ? 11.568 -0.364 8.703 1.00 89.56 88 PRO A C 1
ATOM 700 O O . PRO A 1 88 ? 11.233 0.365 9.636 1.00 89.56 88 PRO A O 1
ATOM 703 N N . ASN A 1 89 ? 12.354 0.065 7.712 1.00 91.94 89 ASN A N 1
ATOM 704 C CA . ASN A 1 89 ? 12.986 1.379 7.632 1.00 91.94 89 ASN A CA 1
ATOM 705 C C . ASN A 1 89 ? 12.144 2.401 6.849 1.00 91.94 89 ASN A C 1
ATOM 707 O O . ASN A 1 89 ? 12.658 3.447 6.438 1.00 91.94 89 ASN A O 1
ATOM 711 N N . TYR A 1 90 ? 10.834 2.164 6.693 1.00 91.56 90 TYR A N 1
ATOM 712 C CA . TYR A 1 90 ? 9.926 3.041 5.942 1.00 91.56 90 TYR A CA 1
ATOM 713 C C . TYR A 1 90 ? 10.002 4.520 6.358 1.00 91.56 90 TYR A C 1
ATOM 715 O O . TYR A 1 90 ? 9.886 5.404 5.513 1.00 91.56 90 TYR A O 1
ATOM 723 N N . ILE A 1 91 ? 10.266 4.823 7.635 1.00 91.00 91 ILE A N 1
ATOM 724 C CA . ILE A 1 91 ? 10.411 6.204 8.133 1.00 91.00 91 ILE A CA 1
ATOM 725 C C . ILE A 1 91 ? 11.538 6.949 7.404 1.00 91.00 91 ILE A C 1
ATOM 727 O O . ILE A 1 91 ? 11.410 8.139 7.105 1.00 91.00 91 ILE A O 1
ATOM 731 N N . TYR A 1 92 ? 12.645 6.266 7.106 1.00 91.19 92 TYR A N 1
ATOM 732 C CA . TYR A 1 92 ? 13.758 6.858 6.371 1.00 91.19 92 TYR A CA 1
ATOM 733 C C . TYR A 1 92 ? 13.364 7.144 4.920 1.00 91.19 92 TYR A C 1
ATOM 735 O O . TYR A 1 92 ? 13.622 8.236 4.417 1.00 91.19 92 TYR A O 1
ATOM 743 N N . LYS A 1 93 ? 12.643 6.217 4.281 1.00 90.19 93 LYS A N 1
ATOM 744 C CA . LYS A 1 93 ? 12.119 6.402 2.922 1.00 90.19 93 LYS A CA 1
ATOM 745 C C . LYS A 1 93 ? 11.151 7.580 2.835 1.00 90.19 93 LYS A C 1
ATOM 747 O O . LYS A 1 93 ? 11.273 8.392 1.928 1.00 90.19 93 LYS A O 1
ATOM 752 N N . TYR A 1 94 ? 10.277 7.771 3.821 1.00 90.19 94 TYR A N 1
ATOM 753 C CA . TYR A 1 94 ? 9.417 8.961 3.885 1.00 90.19 94 TYR A CA 1
ATOM 754 C C . TYR A 1 94 ? 10.213 10.269 3.872 1.00 90.19 94 TYR A C 1
ATOM 756 O O . TYR A 1 94 ? 9.845 11.211 3.172 1.00 90.19 94 TYR A O 1
ATOM 764 N N . ARG A 1 95 ? 11.327 10.320 4.613 1.00 90.19 95 ARG A N 1
ATOM 765 C CA . ARG A 1 95 ? 12.223 11.485 4.618 1.00 90.19 95 ARG A CA 1
ATOM 766 C C . ARG A 1 95 ? 12.933 11.657 3.277 1.00 90.19 95 ARG A C 1
ATOM 768 O O . ARG A 1 95 ? 12.989 12.777 2.783 1.00 90.19 95 ARG A O 1
ATOM 775 N N . GLN A 1 96 ? 13.430 10.566 2.695 1.00 88.94 96 GLN A N 1
ATOM 776 C CA . GLN A 1 96 ? 14.123 10.557 1.403 1.00 88.94 96 GLN A CA 1
ATOM 777 C C . GLN A 1 96 ? 13.222 11.045 0.257 1.00 88.94 96 GLN A C 1
ATOM 779 O O . GLN A 1 96 ? 13.668 11.812 -0.588 1.00 88.94 96 GLN A O 1
ATOM 784 N N . TYR A 1 97 ? 11.950 10.641 0.251 1.00 88.19 97 TYR A N 1
ATOM 785 C CA . TYR A 1 97 ? 10.958 11.046 -0.752 1.00 88.19 97 TYR A CA 1
ATOM 786 C C . TYR A 1 97 ? 10.192 12.329 -0.378 1.00 88.19 97 TYR A C 1
ATOM 788 O O . TYR A 1 97 ? 9.243 12.695 -1.065 1.00 88.19 97 TYR A O 1
ATOM 796 N N . HIS A 1 98 ? 10.583 13.017 0.702 1.00 90.62 98 HIS A N 1
ATOM 797 C CA . HIS A 1 98 ? 9.953 14.255 1.181 1.00 90.62 98 HIS A CA 1
ATOM 798 C C . HIS A 1 98 ? 8.429 14.162 1.392 1.00 90.62 98 HIS A C 1
ATOM 800 O O . HIS A 1 98 ? 7.692 15.131 1.202 1.00 90.62 98 HIS A O 1
ATOM 806 N N . ILE A 1 99 ? 7.949 12.999 1.836 1.00 91.69 99 ILE A N 1
ATOM 807 C CA . ILE A 1 99 ? 6.531 12.751 2.095 1.00 91.69 99 ILE A CA 1
ATOM 808 C C . ILE A 1 99 ? 6.188 13.261 3.491 1.00 91.69 99 ILE A C 1
ATOM 810 O O . ILE A 1 99 ? 6.626 12.707 4.501 1.00 91.69 99 ILE A O 1
ATOM 814 N N . THR A 1 100 ? 5.386 14.316 3.554 1.00 88.06 100 THR A N 1
ATOM 815 C CA . THR A 1 100 ? 5.048 14.994 4.817 1.00 88.06 100 THR A CA 1
ATOM 816 C C . THR A 1 100 ? 3.552 15.046 5.085 1.00 88.06 100 THR A C 1
ATOM 818 O O . THR A 1 100 ? 3.136 15.132 6.237 1.00 88.06 100 THR A O 1
ATOM 821 N N . THR A 1 101 ? 2.736 14.961 4.035 1.00 90.81 101 THR A N 1
ATOM 822 C CA . THR A 1 101 ? 1.281 15.105 4.112 1.00 90.81 101 THR A CA 1
ATOM 823 C C . THR A 1 101 ? 0.566 13.931 3.461 1.00 90.81 101 THR A C 1
ATOM 825 O O . THR A 1 101 ? 1.085 13.259 2.567 1.00 90.81 101 THR A O 1
ATOM 828 N N . GLU A 1 102 ? -0.681 13.729 3.862 1.00 88.50 102 GLU A N 1
ATOM 829 C CA . GLU A 1 102 ? -1.574 12.727 3.283 1.00 88.50 102 GLU A CA 1
ATOM 830 C C . GLU A 1 102 ? -1.807 12.914 1.781 1.00 88.50 102 GLU A C 1
ATOM 832 O O . GLU A 1 102 ? -1.916 11.941 1.033 1.00 88.50 102 GLU A O 1
ATOM 837 N N . LYS A 1 103 ? -1.858 14.173 1.332 1.00 87.75 103 LYS A N 1
ATOM 838 C CA . LYS A 1 103 ? -1.962 14.515 -0.086 1.00 87.75 103 LYS A CA 1
ATOM 839 C C . LYS A 1 103 ? -0.676 14.158 -0.829 1.00 87.75 103 LYS A C 1
ATOM 841 O O . LYS A 1 103 ? -0.749 13.510 -1.867 1.00 87.75 103 LYS A O 1
ATOM 846 N N . SER A 1 104 ? 0.487 14.486 -0.256 1.00 89.12 104 SER A N 1
ATOM 847 C CA . SER A 1 104 ? 1.771 14.124 -0.866 1.00 89.12 104 SER A CA 1
ATOM 848 C C . SER A 1 104 ? 1.952 12.613 -1.001 1.00 89.12 104 SER A C 1
ATOM 850 O O . SER A 1 104 ? 2.516 12.174 -1.990 1.00 89.12 104 SER A O 1
ATOM 852 N N . GLU A 1 105 ? 1.420 11.805 -0.074 1.00 92.50 105 GLU A N 1
ATOM 853 C CA . GLU A 1 105 ? 1.409 10.343 -0.235 1.00 92.50 105 GLU A CA 1
ATOM 854 C C . GLU A 1 105 ? 0.625 9.911 -1.475 1.00 92.50 105 GLU A C 1
ATOM 856 O O . GLU A 1 105 ? 1.095 9.079 -2.246 1.00 92.50 105 GLU A O 1
ATOM 861 N N . LYS A 1 106 ? -0.573 10.471 -1.678 1.00 92.00 106 LYS A N 1
ATOM 862 C CA . LYS A 1 106 ? -1.420 10.134 -2.828 1.00 92.00 106 LYS A CA 1
ATOM 863 C C . LYS A 1 106 ? -0.789 10.533 -4.150 1.00 92.00 106 LYS A C 1
ATOM 865 O O . LYS A 1 106 ? -0.789 9.727 -5.081 1.00 92.00 106 LYS A O 1
ATOM 870 N N . ASP A 1 107 ? -0.237 11.737 -4.205 1.00 92.06 107 ASP A N 1
ATOM 871 C CA . ASP A 1 107 ? 0.461 12.232 -5.387 1.00 92.06 107 ASP A CA 1
ATOM 872 C C . ASP A 1 107 ? 1.694 11.354 -5.678 1.00 92.06 107 ASP A C 1
ATOM 874 O O . ASP A 1 107 ? 1.874 10.888 -6.801 1.00 92.06 107 ASP A O 1
ATOM 878 N N . ALA A 1 108 ? 2.461 10.990 -4.643 1.00 93.75 108 ALA A N 1
ATOM 879 C CA . ALA A 1 108 ? 3.630 10.122 -4.767 1.00 93.75 108 ALA A CA 1
ATOM 880 C C . ALA A 1 108 ? 3.282 8.707 -5.276 1.00 93.75 108 ALA A C 1
ATOM 882 O O . ALA A 1 108 ? 3.978 8.182 -6.141 1.00 93.75 108 ALA A O 1
ATOM 883 N N . ILE A 1 109 ? 2.187 8.093 -4.804 1.00 94.75 109 ILE A N 1
ATOM 884 C CA . ILE A 1 109 ? 1.721 6.785 -5.313 1.00 94.75 109 ILE A CA 1
ATOM 885 C C . ILE A 1 109 ? 1.321 6.885 -6.787 1.00 94.75 109 ILE A C 1
ATOM 887 O O . ILE A 1 109 ? 1.665 6.018 -7.596 1.00 94.75 109 ILE A O 1
ATOM 891 N N . LYS A 1 110 ? 0.580 7.939 -7.144 1.00 92.31 110 LYS A N 1
ATOM 892 C CA . LYS A 1 110 ? 0.098 8.157 -8.510 1.00 92.31 110 LYS A CA 1
ATOM 893 C C . LYS A 1 110 ? 1.266 8.303 -9.486 1.00 92.31 110 LYS A C 1
ATOM 895 O O . LYS A 1 110 ? 1.270 7.637 -10.528 1.00 92.31 110 LYS A O 1
ATOM 900 N N . ASP A 1 111 ? 2.258 9.105 -9.119 1.00 92.69 111 ASP A N 1
ATOM 901 C CA . ASP A 1 111 ? 3.392 9.459 -9.975 1.00 92.69 111 ASP A CA 1
ATOM 902 C C . ASP A 1 111 ? 4.539 8.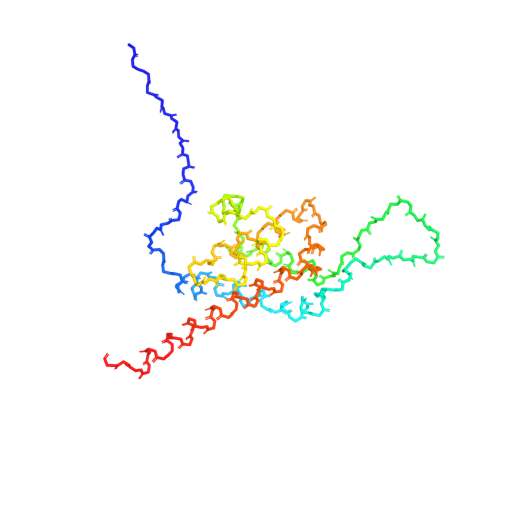437 -9.930 1.00 92.69 111 ASP A C 1
ATOM 904 O O . ASP A 1 111 ? 5.461 8.519 -10.746 1.00 92.69 111 ASP A O 1
ATOM 908 N N . ALA A 1 112 ? 4.469 7.444 -9.034 1.00 93.25 112 ALA A N 1
ATOM 909 C CA . ALA A 1 112 ? 5.488 6.411 -8.883 1.00 93.25 112 ALA A CA 1
ATOM 910 C C . ALA A 1 112 ? 5.796 5.698 -10.211 1.00 93.25 112 ALA A C 1
ATOM 912 O O . ALA A 1 112 ? 4.897 5.291 -10.960 1.00 93.25 112 ALA A O 1
ATOM 913 N N . LYS A 1 113 ? 7.085 5.507 -10.490 1.00 90.88 113 LYS A N 1
ATOM 914 C CA . LYS A 1 113 ? 7.602 4.736 -11.630 1.00 90.88 113 LYS A CA 1
ATOM 915 C C . LYS A 1 113 ? 8.317 3.480 -11.134 1.00 90.88 113 LYS A C 1
ATOM 917 O O . LYS A 1 113 ? 8.430 3.263 -9.934 1.00 90.88 113 LYS A O 1
ATOM 922 N N . LEU A 1 114 ? 8.835 2.658 -12.049 1.00 86.81 114 LEU A N 1
ATOM 923 C CA . LEU A 1 114 ? 9.542 1.412 -11.705 1.00 86.81 114 LEU A CA 1
ATOM 924 C C . LEU A 1 114 ? 10.681 1.612 -10.688 1.00 86.81 114 LEU A C 1
ATOM 926 O O . LEU A 1 114 ? 10.897 0.759 -9.839 1.00 86.81 114 LEU A O 1
ATOM 930 N N . ARG A 1 115 ? 11.374 2.755 -10.730 1.00 87.06 115 ARG A N 1
ATOM 931 C CA . ARG A 1 115 ? 12.437 3.102 -9.768 1.00 87.06 115 ARG A CA 1
ATOM 932 C C . ARG A 1 115 ? 11.933 3.449 -8.361 1.00 87.06 115 ARG A C 1
ATOM 934 O O . ARG A 1 115 ? 12.715 3.509 -7.421 1.00 87.06 115 ARG A O 1
ATOM 941 N N . ASP A 1 116 ? 10.634 3.694 -8.223 1.00 90.62 116 ASP A N 1
ATOM 942 C CA . ASP A 1 116 ? 9.979 4.146 -6.995 1.00 90.62 116 ASP A CA 1
ATOM 943 C C . ASP A 1 116 ? 9.227 2.990 -6.303 1.00 90.62 116 ASP A C 1
ATOM 945 O O . ASP A 1 116 ? 8.307 3.202 -5.517 1.00 90.62 116 ASP A O 1
ATOM 949 N N . VAL A 1 117 ? 9.603 1.735 -6.573 1.00 91.19 117 VAL A N 1
ATOM 950 C CA . VAL A 1 117 ? 9.017 0.567 -5.889 1.00 91.19 117 VAL A CA 1
ATOM 951 C C . VAL A 1 117 ? 9.242 0.643 -4.376 1.00 91.19 117 VAL A C 1
ATOM 953 O O . VAL A 1 117 ? 8.336 0.333 -3.603 1.00 91.19 117 VAL A O 1
ATOM 956 N N . ASP A 1 118 ? 10.399 1.138 -3.938 1.00 90.88 118 ASP A N 1
ATOM 957 C CA . ASP A 1 118 ? 10.692 1.338 -2.515 1.00 90.88 118 ASP A CA 1
ATOM 958 C C . ASP A 1 118 ? 9.812 2.402 -1.860 1.00 90.88 118 ASP A C 1
ATOM 960 O O . ASP A 1 118 ? 9.443 2.259 -0.696 1.00 90.88 118 ASP A O 1
ATOM 964 N N . LEU A 1 119 ? 9.423 3.442 -2.601 1.00 93.50 119 LEU A N 1
ATOM 965 C CA . LEU A 1 119 ? 8.442 4.423 -2.140 1.00 93.50 119 LEU A CA 1
ATOM 966 C C . LEU A 1 119 ? 7.098 3.739 -1.857 1.00 93.50 119 LEU A C 1
ATOM 968 O O . LEU A 1 119 ? 6.525 3.920 -0.783 1.00 93.50 119 LEU A O 1
ATOM 972 N N . LEU A 1 120 ? 6.609 2.921 -2.794 1.00 95.31 120 LEU A N 1
ATOM 973 C CA . LEU A 1 120 ? 5.345 2.196 -2.634 1.00 95.31 120 LEU A CA 1
ATOM 974 C C . LEU A 1 120 ? 5.397 1.226 -1.445 1.00 95.31 120 LEU A C 1
ATOM 976 O O . LEU A 1 120 ? 4.462 1.183 -0.641 1.00 95.31 120 LEU A O 1
ATOM 980 N N . ARG A 1 121 ? 6.511 0.498 -1.294 1.00 95.06 121 ARG A N 1
ATOM 981 C CA . ARG A 1 121 ? 6.776 -0.385 -0.147 1.00 95.06 121 ARG A CA 1
ATOM 982 C C . ARG A 1 121 ? 6.781 0.385 1.167 1.00 95.06 121 ARG A C 1
ATOM 984 O O . ARG A 1 121 ? 6.133 -0.043 2.120 1.00 95.06 121 ARG A O 1
ATOM 991 N N . ALA A 1 122 ? 7.449 1.533 1.222 1.00 94.88 122 ALA A N 1
ATOM 992 C CA . ALA A 1 122 ? 7.511 2.356 2.422 1.00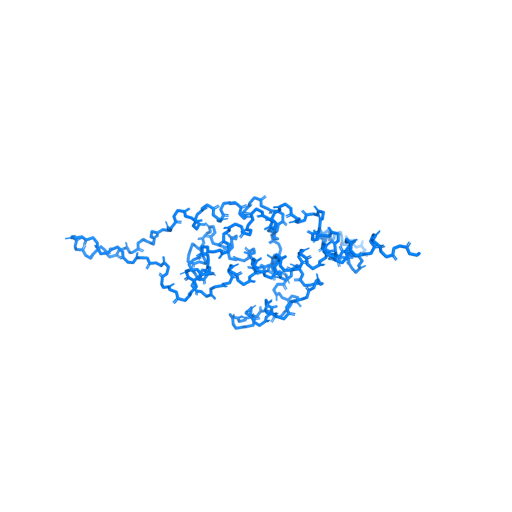 94.88 122 ALA A CA 1
ATOM 993 C C . ALA A 1 122 ? 6.124 2.847 2.847 1.00 94.88 122 ALA A C 1
ATOM 995 O O . ALA A 1 122 ? 5.759 2.719 4.018 1.00 94.88 122 ALA A O 1
ATOM 996 N N . ILE A 1 123 ? 5.323 3.356 1.904 1.00 95.69 123 ILE A N 1
ATOM 997 C CA . ILE A 1 123 ? 3.964 3.811 2.214 1.00 95.69 123 ILE A CA 1
ATOM 998 C C . ILE A 1 123 ? 3.116 2.639 2.704 1.00 95.69 123 ILE A C 1
ATOM 1000 O O . ILE A 1 123 ? 2.480 2.740 3.750 1.00 95.69 123 ILE A O 1
ATOM 1004 N N . LEU A 1 124 ? 3.158 1.494 2.020 1.00 96.38 124 LEU A N 1
ATOM 1005 C CA . LEU A 1 124 ? 2.429 0.301 2.452 1.00 96.38 124 LEU A CA 1
ATOM 1006 C C . LEU A 1 124 ? 2.830 -0.133 3.872 1.00 96.38 124 LEU A C 1
ATOM 1008 O O . LEU A 1 124 ? 1.971 -0.413 4.711 1.00 96.38 124 LEU A O 1
ATOM 1012 N N . SER A 1 125 ? 4.132 -0.126 4.149 1.00 95.56 125 SER A N 1
ATOM 1013 C CA . SER A 1 125 ? 4.712 -0.505 5.437 1.00 95.56 125 SER A CA 1
ATOM 1014 C C . SER A 1 125 ? 4.259 0.410 6.560 1.00 95.56 125 SER A C 1
ATOM 1016 O O . SER A 1 125 ? 3.934 -0.084 7.636 1.00 95.56 125 SER A O 1
ATOM 1018 N N . ARG A 1 126 ? 4.145 1.720 6.312 1.00 94.81 126 ARG A N 1
ATOM 1019 C CA . ARG A 1 126 ? 3.602 2.658 7.298 1.00 94.81 126 ARG A CA 1
ATOM 1020 C C . ARG A 1 126 ? 2.228 2.205 7.781 1.00 94.81 126 ARG A C 1
ATOM 1022 O O . ARG A 1 126 ? 2.022 2.045 8.978 1.00 94.81 126 ARG A O 1
ATOM 1029 N N . TYR A 1 127 ? 1.299 1.944 6.866 1.00 94.62 127 TYR A N 1
ATOM 1030 C CA . TYR A 1 127 ? -0.068 1.585 7.245 1.00 94.62 127 TYR A CA 1
ATOM 1031 C C . TYR A 1 127 ? -0.169 0.179 7.845 1.00 94.62 127 TYR A C 1
ATOM 1033 O O . TYR A 1 127 ? -0.892 -0.016 8.822 1.00 94.62 127 TYR A O 1
ATOM 1041 N N . VAL A 1 128 ? 0.559 -0.802 7.304 1.00 94.75 128 VAL A N 1
ATOM 1042 C CA . VAL A 1 128 ? 0.498 -2.190 7.788 1.00 94.75 128 VAL A CA 1
ATOM 1043 C C . VAL A 1 128 ? 1.216 -2.345 9.130 1.00 94.75 128 VAL A C 1
ATOM 1045 O O . VAL A 1 128 ? 0.638 -2.923 10.052 1.00 94.75 128 VAL A O 1
ATOM 1048 N N . LEU A 1 129 ? 2.441 -1.823 9.262 1.00 93.50 129 LEU A N 1
ATOM 1049 C CA . LEU A 1 129 ? 3.278 -1.985 10.454 1.00 93.50 129 LEU A CA 1
ATOM 1050 C C . LEU A 1 129 ? 2.855 -1.053 11.592 1.00 93.50 129 LEU A C 1
ATOM 1052 O O . LEU A 1 129 ? 2.696 -1.538 12.712 1.00 93.50 129 LEU A O 1
ATOM 1056 N N . GLU A 1 130 ? 2.613 0.245 11.341 1.00 90.31 130 GLU A N 1
ATOM 1057 C CA . GLU A 1 130 ? 2.083 1.125 12.400 1.00 90.31 130 GLU A CA 1
ATOM 1058 C C . GLU A 1 130 ? 0.700 0.654 12.843 1.00 90.31 130 GLU A C 1
ATOM 1060 O O . GLU A 1 130 ? 0.378 0.722 14.028 1.00 90.31 130 GLU A O 1
ATOM 1065 N N . GLY A 1 131 ? -0.101 0.126 11.913 1.00 86.88 131 GLY A N 1
ATOM 1066 C CA . GLY A 1 131 ? -1.440 -0.357 12.209 1.00 86.88 131 GLY A CA 1
ATOM 1067 C C . GLY A 1 131 ? -1.498 -1.543 13.171 1.00 86.88 131 GLY A C 1
ATOM 1068 O O . GLY A 1 131 ? -2.507 -1.711 13.847 1.00 86.88 131 GLY A O 1
ATOM 1069 N N . ARG A 1 132 ? -0.398 -2.295 13.342 1.00 85.25 132 ARG A N 1
ATOM 1070 C CA . ARG A 1 132 ? -0.297 -3.335 14.385 1.00 85.25 132 ARG A CA 1
ATOM 1071 C C . ARG A 1 132 ? -0.457 -2.764 15.796 1.00 85.25 132 ARG A C 1
ATOM 1073 O O . ARG A 1 132 ? -0.996 -3.441 16.663 1.00 85.25 132 ARG A O 1
ATOM 1080 N N . TYR A 1 133 ? 0.008 -1.533 16.011 1.00 84.75 133 TYR A N 1
ATOM 1081 C CA . TYR A 1 133 ? -0.041 -0.841 17.305 1.00 84.75 133 TYR A CA 1
ATOM 1082 C C . TYR A 1 133 ? -1.098 0.270 17.335 1.00 84.75 133 TYR A C 1
ATOM 1084 O O . TYR A 1 133 ? -1.607 0.620 18.395 1.00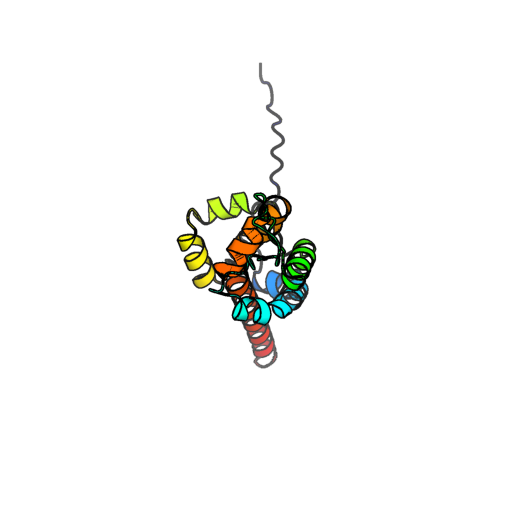 84.75 133 TYR A O 1
ATOM 1092 N N . LYS A 1 134 ? -1.419 0.841 16.170 1.00 86.69 134 LYS A N 1
ATOM 1093 C CA . LYS A 1 134 ? -2.397 1.913 15.970 1.00 86.69 134 LYS A CA 1
ATOM 1094 C C . LYS A 1 134 ? -3.385 1.492 14.900 1.00 86.69 134 LYS A C 1
ATOM 1096 O O . LYS A 1 134 ? -3.327 1.956 13.766 1.00 86.69 134 LYS A O 1
ATOM 1101 N N . SER A 1 135 ? -4.310 0.627 15.270 1.00 80.50 135 SER A N 1
ATOM 1102 C CA . SER A 1 135 ? -5.256 -0.014 14.358 1.00 80.50 135 SER A CA 1
ATOM 1103 C C . SER A 1 135 ? -6.142 0.963 13.557 1.00 80.50 135 SER A C 1
ATOM 1105 O O . SER A 1 135 ? -6.630 0.613 12.484 1.00 80.50 135 SER A O 1
ATOM 1107 N N . VAL A 1 136 ? -6.256 2.225 13.994 1.00 86.31 136 VAL A N 1
ATOM 1108 C CA . VAL A 1 136 ? -6.817 3.354 13.218 1.00 86.31 136 VAL A CA 1
ATOM 1109 C C . VAL A 1 136 ? -6.133 3.529 11.854 1.00 86.31 136 VAL A C 1
ATOM 1111 O O . VAL A 1 136 ? -6.793 3.866 10.879 1.00 86.31 136 VAL A O 1
ATOM 1114 N N . ARG A 1 137 ? -4.834 3.223 11.734 1.00 90.00 137 ARG A N 1
ATOM 1115 C CA . ARG A 1 137 ? -4.102 3.288 10.459 1.00 90.00 137 ARG A CA 1
ATOM 1116 C C . ARG A 1 137 ? -4.667 2.342 9.407 1.00 90.00 137 ARG A C 1
ATOM 1118 O O . ARG A 1 137 ? -4.672 2.677 8.230 1.00 90.00 137 ARG A O 1
ATOM 1125 N N . TRP A 1 138 ? -5.151 1.165 9.797 1.00 91.06 138 TRP A N 1
ATOM 1126 C CA . TRP A 1 138 ? -5.750 0.239 8.834 1.00 91.06 138 TRP A CA 1
ATOM 1127 C C . TRP A 1 138 ? -7.063 0.785 8.266 1.00 91.06 138 TRP A C 1
ATOM 1129 O O . TRP A 1 138 ? -7.336 0.608 7.079 1.00 91.06 138 TRP A O 1
ATOM 1139 N N . ILE A 1 139 ? -7.844 1.481 9.093 1.00 87.12 139 ILE A N 1
ATOM 1140 C CA . ILE A 1 139 ? -9.078 2.156 8.673 1.00 87.12 139 ILE A CA 1
ATOM 1141 C C . ILE A 1 139 ? -8.722 3.302 7.726 1.00 87.12 139 ILE A C 1
ATOM 1143 O O . ILE A 1 139 ? -9.144 3.294 6.573 1.00 87.12 139 ILE A O 1
ATOM 1147 N N . GLU A 1 140 ? -7.825 4.187 8.159 1.00 89.12 140 GLU A N 1
ATOM 1148 C CA . GLU A 1 140 ? -7.342 5.333 7.387 1.00 89.12 140 GLU A CA 1
ATOM 1149 C C . GLU A 1 140 ? -6.808 4.916 6.004 1.00 89.12 140 GLU A C 1
ATOM 1151 O O . GLU A 1 140 ? -7.181 5.490 4.980 1.00 89.12 140 GLU A O 1
ATOM 1156 N N . GLY A 1 141 ? -5.976 3.870 5.949 1.00 90.38 141 GLY A N 1
ATOM 1157 C CA . GLY A 1 141 ? -5.424 3.347 4.698 1.00 90.38 141 GLY A CA 1
ATOM 1158 C C . GLY A 1 141 ? -6.482 2.755 3.758 1.00 90.38 141 GLY A C 1
ATOM 1159 O O . GLY A 1 141 ? -6.307 2.792 2.536 1.00 90.38 141 GLY A O 1
ATOM 1160 N N . THR A 1 142 ? -7.588 2.247 4.306 1.00 90.00 142 THR A N 1
ATOM 1161 C CA . THR A 1 142 ? -8.714 1.696 3.538 1.00 90.00 142 THR A CA 1
ATOM 1162 C C . THR A 1 142 ? -9.623 2.813 3.027 1.00 90.00 142 THR A C 1
ATOM 1164 O O . THR A 1 142 ? -9.865 2.892 1.824 1.00 90.00 142 THR A O 1
ATOM 1167 N N . GLU A 1 143 ? -10.065 3.714 3.906 1.00 87.62 143 GLU A N 1
ATOM 1168 C CA . GLU A 1 143 ? -10.990 4.814 3.593 1.00 87.62 143 GLU A CA 1
ATOM 1169 C C . GLU A 1 143 ? -10.395 5.778 2.578 1.00 87.62 143 GLU A C 1
ATOM 1171 O O . GLU A 1 143 ? -11.006 6.079 1.548 1.00 87.62 143 GLU A O 1
ATOM 1176 N N . ARG A 1 144 ? -9.137 6.177 2.804 1.00 89.31 144 ARG A N 1
ATOM 1177 C CA . ARG A 1 144 ? -8.391 7.010 1.859 1.00 89.31 144 ARG A CA 1
ATOM 1178 C C . ARG A 1 144 ? -8.047 6.241 0.584 1.00 89.31 144 ARG A C 1
ATOM 1180 O O . ARG A 1 144 ? -7.611 6.850 -0.387 1.00 89.31 144 ARG A O 1
ATOM 1187 N N . GLY A 1 145 ? -8.210 4.918 0.542 1.00 90.88 145 GLY A N 1
ATOM 1188 C CA . GLY A 1 145 ? -7.893 4.066 -0.606 1.00 90.88 145 GLY A CA 1
ATOM 1189 C C . GLY A 1 145 ? -6.396 3.939 -0.880 1.00 90.88 145 GLY A C 1
ATOM 1190 O O . GLY A 1 145 ? -5.997 3.792 -2.031 1.00 90.88 145 GLY A O 1
ATOM 1191 N N . VAL A 1 146 ? -5.546 4.100 0.136 1.00 94.31 146 VAL A N 1
ATOM 1192 C CA . VAL A 1 146 ? -4.085 3.980 0.001 1.00 94.31 146 VAL A CA 1
ATOM 1193 C C . VAL A 1 146 ? -3.700 2.548 -0.361 1.00 94.31 146 VAL A C 1
ATOM 1195 O O . VAL A 1 146 ? -2.931 2.352 -1.298 1.00 94.31 146 VAL A O 1
ATOM 1198 N N . PHE A 1 147 ? -4.290 1.552 0.310 1.00 95.44 147 PHE A N 1
ATOM 1199 C CA . PHE A 1 147 ? -4.029 0.143 0.000 1.00 95.44 147 PHE A CA 1
ATOM 1200 C C . PHE A 1 147 ? -4.401 -0.207 -1.439 1.00 95.44 147 PHE A C 1
ATOM 1202 O O . PHE A 1 147 ? -3.594 -0.799 -2.147 1.00 95.44 147 PHE A O 1
ATOM 1209 N N . HIS A 1 148 ? -5.586 0.212 -1.890 1.00 95.56 148 HIS A N 1
ATOM 1210 C CA . HIS A 1 148 ? -6.021 0.018 -3.272 1.00 95.56 148 HIS A CA 1
ATOM 1211 C C . HIS A 1 148 ? -4.990 0.564 -4.268 1.00 95.56 148 HIS A C 1
ATOM 1213 O O . HIS A 1 148 ? -4.503 -0.169 -5.126 1.00 95.56 148 HIS A O 1
ATOM 1219 N N . ASP A 1 149 ? -4.641 1.845 -4.127 1.00 95.44 149 ASP A N 1
ATOM 1220 C CA . ASP A 1 149 ? -3.825 2.545 -5.117 1.00 95.44 149 ASP A CA 1
ATOM 1221 C C . ASP A 1 149 ? -2.406 1.963 -5.191 1.00 95.44 149 ASP A C 1
ATOM 1223 O O . ASP A 1 149 ? -1.871 1.802 -6.284 1.00 95.44 149 ASP A O 1
ATOM 1227 N N . ILE A 1 150 ? -1.821 1.565 -4.054 1.00 97.06 150 ILE A N 1
ATOM 1228 C CA . ILE A 1 150 ? -0.509 0.903 -4.028 1.00 97.06 150 ILE A CA 1
ATOM 1229 C C . ILE A 1 150 ? -0.565 -0.474 -4.692 1.00 97.06 150 ILE A C 1
ATOM 1231 O O . ILE A 1 150 ? 0.307 -0.795 -5.497 1.00 97.06 150 ILE A O 1
ATOM 1235 N N . LEU A 1 151 ? -1.568 -1.295 -4.364 1.00 97.06 151 LEU A N 1
ATOM 1236 C CA . LEU A 1 151 ? -1.664 -2.658 -4.890 1.00 97.06 151 LEU A CA 1
ATOM 1237 C C . LEU A 1 151 ? -1.881 -2.671 -6.404 1.00 97.06 151 LEU A C 1
ATOM 1239 O O . LEU A 1 151 ? -1.237 -3.457 -7.097 1.00 97.06 151 LEU A O 1
ATOM 1243 N N . VAL A 1 152 ? -2.736 -1.782 -6.916 1.00 96.38 152 VAL A N 1
ATOM 1244 C CA . VAL A 1 152 ? -2.919 -1.590 -8.362 1.00 96.38 152 VAL A CA 1
ATOM 1245 C C . VAL A 1 152 ? -1.601 -1.166 -8.999 1.00 96.38 152 VAL A C 1
ATOM 1247 O O . VAL A 1 152 ? -1.145 -1.802 -9.943 1.00 96.38 152 VAL A O 1
ATOM 1250 N N . LYS A 1 153 ? -0.928 -0.161 -8.429 1.00 96.25 153 LYS A N 1
ATOM 1251 C CA . LYS A 1 153 ? 0.323 0.360 -8.982 1.00 96.25 153 LYS A CA 1
ATOM 1252 C C . LYS A 1 153 ? 1.435 -0.696 -9.033 1.00 96.25 153 LYS A C 1
ATOM 1254 O O . LYS A 1 153 ? 2.124 -0.803 -10.044 1.00 96.25 153 LYS A O 1
ATOM 1259 N N . LEU A 1 154 ? 1.596 -1.493 -7.974 1.00 95.94 154 LEU A N 1
ATOM 1260 C CA . LEU A 1 154 ? 2.564 -2.595 -7.932 1.00 95.94 154 LEU A CA 1
ATOM 1261 C C . LEU A 1 154 ? 2.237 -3.684 -8.962 1.00 95.94 154 LEU A C 1
ATOM 1263 O O . LEU A 1 154 ? 3.141 -4.185 -9.631 1.00 95.94 154 LEU A O 1
ATOM 1267 N N . LEU A 1 155 ? 0.957 -4.038 -9.108 1.00 95.81 155 LEU A N 1
ATOM 1268 C CA . LEU A 1 155 ? 0.516 -5.032 -10.083 1.00 95.81 155 LEU A CA 1
ATOM 1269 C C . LEU A 1 155 ? 0.735 -4.549 -11.524 1.00 95.81 155 LEU A C 1
ATOM 1271 O O . LEU A 1 155 ? 1.220 -5.316 -12.355 1.00 95.81 155 LEU A O 1
ATOM 1275 N N . ASP A 1 156 ? 0.430 -3.285 -11.812 1.00 94.94 156 ASP A N 1
ATOM 1276 C CA . ASP A 1 156 ? 0.652 -2.673 -13.123 1.00 94.94 156 ASP A CA 1
ATOM 1277 C C . ASP A 1 156 ? 2.138 -2.671 -13.486 1.00 94.94 156 ASP A C 1
ATOM 1279 O O . ASP A 1 156 ? 2.510 -3.076 -14.588 1.00 94.94 156 ASP A O 1
ATOM 1283 N N . MET A 1 157 ? 3.004 -2.288 -12.541 1.00 93.62 157 MET A N 1
ATOM 1284 C CA . MET A 1 157 ? 4.458 -2.336 -12.716 1.00 93.62 157 MET A CA 1
ATOM 1285 C C . MET A 1 157 ? 4.958 -3.761 -12.979 1.00 93.62 157 MET A C 1
ATOM 1287 O O . MET A 1 157 ? 5.755 -3.975 -13.892 1.00 93.62 157 MET A O 1
ATOM 1291 N N . TYR A 1 158 ? 4.473 -4.746 -12.217 1.00 93.56 158 TYR A N 1
ATOM 1292 C CA . TYR A 1 158 ? 4.808 -6.156 -12.425 1.00 93.56 158 TYR A CA 1
ATOM 1293 C C . TYR A 1 158 ? 4.391 -6.644 -13.822 1.00 93.56 158 TYR A C 1
ATOM 1295 O O . TYR A 1 158 ? 5.193 -7.251 -14.537 1.00 93.56 158 TYR A O 1
ATOM 1303 N N . ASN A 1 159 ? 3.155 -6.351 -14.234 1.00 92.94 159 ASN A N 1
ATOM 1304 C CA . ASN A 1 159 ? 2.629 -6.761 -15.534 1.00 92.94 159 ASN A CA 1
ATOM 1305 C C . ASN A 1 159 ? 3.379 -6.092 -16.687 1.00 92.94 159 ASN A C 1
ATOM 1307 O O . ASN A 1 159 ? 3.712 -6.766 -17.659 1.00 92.94 159 ASN A O 1
ATOM 1311 N N . PHE A 1 160 ? 3.687 -4.799 -16.561 1.00 90.38 160 PHE A N 1
ATOM 1312 C CA . PHE A 1 160 ? 4.470 -4.058 -17.546 1.00 90.38 160 PHE A CA 1
ATOM 1313 C C . PHE A 1 160 ? 5.826 -4.733 -17.801 1.00 90.38 160 PHE A C 1
ATOM 1315 O O . PHE A 1 160 ? 6.135 -5.086 -18.939 1.00 90.38 160 PHE A O 1
ATOM 1322 N N . VAL A 1 161 ? 6.585 -5.017 -16.736 1.00 88.06 161 VAL A N 1
ATOM 1323 C CA . VAL A 1 161 ? 7.900 -5.671 -16.844 1.00 88.06 161 VAL A CA 1
ATOM 1324 C C . VAL A 1 161 ? 7.785 -7.087 -17.416 1.00 88.06 161 VAL A C 1
ATOM 1326 O O . VAL A 1 161 ? 8.618 -7.517 -18.217 1.00 88.06 161 VAL A O 1
ATOM 1329 N N . LYS A 1 162 ? 6.752 -7.838 -17.020 1.00 87.69 162 LYS A N 1
ATOM 1330 C CA . LYS A 1 162 ? 6.511 -9.195 -17.524 1.00 87.69 162 LYS A CA 1
ATOM 1331 C C . LYS A 1 162 ? 6.246 -9.206 -19.033 1.00 87.69 162 LYS A C 1
ATOM 1333 O O . LYS A 1 162 ? 6.765 -10.078 -19.736 1.00 87.69 162 LYS A O 1
ATOM 1338 N N . VAL A 1 163 ? 5.449 -8.257 -19.526 1.00 86.88 163 VAL A N 1
ATOM 1339 C CA . VAL A 1 163 ? 5.153 -8.110 -20.958 1.00 86.88 163 VAL A CA 1
ATOM 1340 C C . VAL A 1 163 ? 6.413 -7.714 -21.723 1.00 86.88 163 VAL A C 1
ATOM 1342 O O . VAL A 1 163 ? 6.736 -8.369 -22.708 1.00 86.88 163 VAL A O 1
ATOM 1345 N N . GLU A 1 164 ? 7.172 -6.729 -21.238 1.00 79.56 164 GLU A N 1
ATOM 1346 C CA . GLU A 1 164 ? 8.411 -6.264 -21.878 1.00 79.56 164 GLU A CA 1
ATOM 1347 C C . GLU A 1 164 ? 9.439 -7.397 -22.050 1.00 79.56 164 GLU A C 1
ATOM 1349 O O . GLU A 1 164 ? 9.983 -7.593 -23.138 1.00 79.56 164 GLU A O 1
ATOM 1354 N N . ARG A 1 165 ? 9.632 -8.230 -21.018 1.00 74.44 165 ARG A N 1
ATOM 1355 C CA . ARG A 1 165 ? 10.507 -9.413 -21.104 1.00 74.44 165 ARG A CA 1
ATOM 1356 C C . ARG A 1 165 ? 10.004 -10.459 -22.097 1.00 74.44 165 ARG A C 1
ATOM 1358 O O . ARG A 1 165 ? 10.813 -11.077 -22.780 1.00 74.44 165 ARG A O 1
ATOM 1365 N N . SER A 1 166 ? 8.690 -10.660 -22.181 1.00 73.56 166 SER A N 1
ATOM 1366 C CA . SER A 1 166 ? 8.096 -11.627 -23.113 1.00 73.56 166 SER A CA 1
ATOM 1367 C C . SER A 1 166 ? 8.233 -11.163 -24.566 1.00 73.56 166 SER A C 1
ATOM 1369 O O . SER A 1 166 ? 8.521 -11.978 -25.435 1.00 73.56 166 SER A O 1
ATOM 1371 N N . SER A 1 167 ? 8.093 -9.859 -24.826 1.00 70.19 167 SER A N 1
ATOM 1372 C CA . SER A 1 167 ? 8.292 -9.266 -26.153 1.00 70.19 167 SER A CA 1
ATOM 1373 C C . SER A 1 167 ? 9.748 -9.356 -26.612 1.00 70.19 167 SER A C 1
ATOM 1375 O O . SER A 1 167 ? 9.996 -9.802 -27.728 1.00 70.19 167 SER A O 1
ATOM 1377 N N . ASN A 1 168 ? 10.708 -9.042 -25.734 1.00 66.69 168 ASN A N 1
ATOM 1378 C CA . ASN A 1 168 ? 12.140 -9.113 -26.055 1.00 66.69 168 ASN A CA 1
ATOM 1379 C C . ASN A 1 168 ? 12.622 -10.541 -26.373 1.00 66.69 168 ASN A C 1
ATOM 1381 O O . ASN A 1 168 ? 13.590 -10.708 -27.107 1.00 66.69 168 ASN A O 1
ATOM 1385 N N . LEU A 1 169 ? 11.945 -11.574 -25.855 1.00 60.44 169 LEU A N 1
ATOM 1386 C CA . LEU A 1 169 ? 12.224 -12.978 -26.190 1.00 60.44 169 LEU A CA 1
ATOM 1387 C C . LEU A 1 169 ? 11.693 -13.388 -27.575 1.00 60.44 169 LEU A C 1
ATOM 1389 O O . LEU A 1 169 ? 12.174 -14.366 -28.139 1.00 60.44 169 LEU A O 1
ATOM 1393 N N . ILE A 1 170 ? 10.702 -12.671 -28.115 1.00 59.62 170 ILE A N 1
ATOM 1394 C CA . ILE A 1 170 ? 10.087 -12.957 -29.422 1.00 59.62 170 ILE A CA 1
ATOM 1395 C C . ILE A 1 170 ? 10.805 -12.188 -30.542 1.00 59.62 170 ILE A C 1
ATOM 1397 O O . ILE A 1 170 ? 10.902 -12.687 -31.658 1.00 59.62 170 ILE A O 1
ATOM 1401 N N . THR A 1 171 ? 11.338 -10.999 -30.249 1.00 57.00 171 THR A N 1
ATOM 1402 C CA . THR A 1 171 ? 12.075 -10.142 -31.196 1.00 57.00 171 THR A CA 1
ATOM 1403 C C . THR A 1 171 ? 13.596 -10.289 -31.105 1.00 57.00 171 THR A C 1
ATOM 1405 O O . THR A 1 171 ? 14.304 -9.345 -31.436 1.00 57.00 171 THR A O 1
ATOM 1408 N N . GLY A 1 172 ? 14.105 -11.428 -30.625 1.00 50.88 172 GLY A N 1
ATOM 1409 C CA . GLY A 1 172 ? 15.544 -11.699 -30.554 1.00 50.88 172 GLY A CA 1
ATOM 1410 C C . GLY A 1 172 ? 16.197 -11.791 -31.937 1.00 50.88 172 GLY A C 1
ATOM 1411 O O . GLY A 1 172 ? 16.346 -12.891 -32.468 1.00 50.88 172 GLY A O 1
ATOM 1412 N N . GLU A 1 173 ? 16.556 -10.631 -32.491 1.00 38.78 173 GLU A N 1
ATOM 1413 C CA . GLU A 1 173 ? 17.767 -10.411 -33.299 1.00 38.78 173 GLU A CA 1
ATOM 1414 C C . GLU A 1 173 ? 18.996 -10.280 -32.388 1.00 38.78 173 GLU A C 1
ATOM 1416 O O . GLU A 1 173 ? 18.872 -9.671 -31.297 1.00 38.78 173 GLU A O 1
#

pLDDT: mean 78.11, std 21.42, range [30.36, 97.06]

Sequence (173 aa):
MNCPAERSVYMGEITYEGENYTELLTVKYAEDILKLSKYIKYFENKKGKDVANEYEGEQGKSSLNFPVYDSTLLAFTRAAGETSLMDPNYIYKYRQYHITTEKSEKDAIKDAKLRDVDLLRAILSRYVLEGRYKSVRWIEGTERGVFHDILVKLLDMYNFVKVERSSNLITGE